Protein AF-A0AA95J8S9-F1 (afdb_monomer_lite)

pLDDT: mean 90.26, std 8.43, range [53.72, 97.81]

Radius of gyration: 23.8 Å; chains: 1; bounding box: 56×30×56 Å

Structure (mmCIF, N/CA/C/O backbone):
data_AF-A0AA95J8S9-F1
#
_entry.id   AF-A0AA95J8S9-F1
#
loop_
_atom_site.group_PDB
_atom_site.id
_atom_site.type_symbol
_atom_site.label_atom_id
_atom_site.label_alt_id
_atom_site.label_comp_id
_atom_site.label_asym_id
_atom_site.label_entity_id
_atom_site.label_seq_id
_atom_site.pdbx_PDB_ins_code
_atom_site.Cartn_x
_atom_site.Cartn_y
_atom_site.Cartn_z
_atom_site.occupancy
_atom_site.B_iso_or_equiv
_atom_site.auth_seq_id
_atom_site.auth_comp_id
_atom_site.auth_asym_id
_atom_site.auth_atom_id
_atom_site.pdbx_PDB_model_num
ATOM 1 N N . MET A 1 1 ? -18.731 -5.388 14.824 1.00 64.44 1 MET A N 1
ATOM 2 C CA . MET A 1 1 ? -18.605 -6.427 15.897 1.00 64.44 1 MET A CA 1
ATOM 3 C C . MET A 1 1 ? -19.273 -5.866 17.130 1.00 64.44 1 MET A C 1
ATOM 5 O O . MET A 1 1 ? -18.857 -4.789 17.525 1.00 64.44 1 MET A O 1
ATOM 9 N N . ALA A 1 2 ? -20.271 -6.543 17.699 1.00 79.38 2 ALA A N 1
ATOM 10 C CA . ALA A 1 2 ? -20.985 -6.008 18.855 1.00 79.38 2 ALA A CA 1
ATOM 11 C C . ALA A 1 2 ? -20.024 -5.832 20.039 1.00 79.38 2 ALA A C 1
ATOM 13 O O . ALA A 1 2 ? -19.413 -6.806 20.487 1.00 79.38 2 ALA A O 1
ATOM 14 N N . ILE A 1 3 ? -19.862 -4.596 20.508 1.00 88.06 3 ILE A N 1
ATOM 15 C CA . ILE A 1 3 ? -19.066 -4.307 21.706 1.00 88.06 3 ILE A CA 1
ATOM 16 C C . ILE A 1 3 ? -19.960 -4.298 22.950 1.00 88.06 3 ILE A C 1
ATOM 18 O O . ILE A 1 3 ? -21.111 -3.863 22.920 1.00 88.06 3 ILE A O 1
ATOM 22 N N . ASP A 1 4 ? -19.419 -4.805 24.053 1.00 90.69 4 ASP A N 1
ATOM 23 C CA . ASP A 1 4 ? -20.060 -4.750 25.367 1.00 90.69 4 ASP A CA 1
ATOM 24 C C . ASP A 1 4 ? -20.069 -3.304 25.882 1.00 90.69 4 ASP A C 1
ATOM 26 O O . ASP A 1 4 ? -19.042 -2.620 25.835 1.00 90.69 4 ASP A O 1
ATOM 30 N N . ASP A 1 5 ? -21.210 -2.847 26.400 1.00 89.50 5 ASP A N 1
ATOM 31 C CA . ASP A 1 5 ? -21.387 -1.486 26.919 1.00 89.50 5 ASP A CA 1
ATOM 32 C C . ASP A 1 5 ? -20.392 -1.158 28.038 1.00 89.50 5 ASP A C 1
ATOM 34 O O . ASP A 1 5 ? -19.916 -0.026 28.142 1.00 89.50 5 ASP A O 1
ATOM 38 N N . ARG A 1 6 ? -19.984 -2.168 28.818 1.00 92.88 6 ARG A N 1
ATOM 39 C CA . ARG A 1 6 ? -18.983 -2.033 29.888 1.00 92.88 6 ARG A CA 1
ATOM 40 C C . ARG A 1 6 ? -17.609 -1.611 29.365 1.00 92.88 6 ARG A C 1
ATOM 42 O O . ARG A 1 6 ? -16.836 -0.999 30.097 1.00 92.88 6 ARG A O 1
ATOM 49 N N . ASN A 1 7 ? -17.310 -1.902 28.100 1.00 92.12 7 ASN A N 1
ATOM 50 C CA . ASN A 1 7 ? -16.012 -1.623 27.489 1.00 92.12 7 ASN A CA 1
ATOM 51 C C . ASN A 1 7 ? -15.969 -0.277 26.754 1.00 92.12 7 ASN A C 1
ATOM 53 O O . ASN A 1 7 ? -14.886 0.168 26.376 1.00 92.12 7 ASN A O 1
ATOM 57 N N . VAL A 1 8 ? -17.111 0.392 26.553 1.00 92.19 8 VAL A N 1
ATOM 58 C CA . VAL A 1 8 ? -17.200 1.618 25.737 1.00 92.19 8 VAL A CA 1
ATOM 59 C C . VAL A 1 8 ? -16.305 2.728 26.285 1.00 92.19 8 VAL A C 1
ATOM 61 O O . VAL A 1 8 ? -15.582 3.357 25.514 1.00 92.19 8 VAL A O 1
ATOM 64 N N . ALA A 1 9 ? -16.288 2.944 27.603 1.00 91.50 9 ALA A N 1
ATOM 65 C CA . ALA A 1 9 ? -15.453 3.978 28.220 1.00 91.50 9 ALA A CA 1
ATOM 66 C C . ALA A 1 9 ? -13.952 3.701 28.027 1.00 91.50 9 ALA A C 1
ATOM 68 O O . ALA A 1 9 ? -13.206 4.589 27.613 1.00 91.50 9 ALA A O 1
ATOM 69 N N . ALA A 1 10 ? -13.522 2.456 28.255 1.00 93.19 10 ALA A N 1
ATOM 70 C CA . ALA A 1 10 ? -12.129 2.049 28.085 1.00 93.19 10 ALA A CA 1
ATOM 71 C C . ALA A 1 10 ? -11.682 2.160 26.618 1.00 93.19 10 ALA A C 1
ATOM 73 O O . ALA A 1 10 ? -10.627 2.718 26.330 1.00 93.19 10 ALA A O 1
ATOM 74 N N . LEU A 1 11 ? -12.510 1.696 25.678 1.00 91.56 11 LEU A N 1
ATOM 75 C CA . LEU A 1 11 ? -12.228 1.789 24.244 1.00 91.56 11 LEU A CA 1
ATOM 76 C C . LEU A 1 11 ? -12.209 3.239 23.751 1.00 91.56 11 LEU A C 1
ATOM 7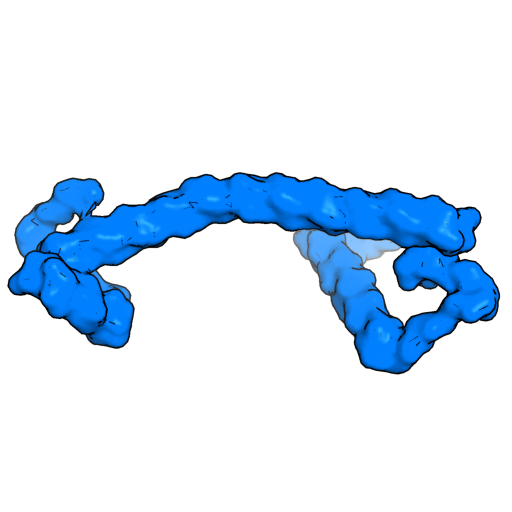8 O O . LEU A 1 11 ? -11.354 3.594 22.945 1.00 91.56 11 LEU A O 1
ATOM 82 N N . THR A 1 12 ? -13.102 4.090 24.263 1.00 91.25 12 THR A N 1
ATOM 83 C CA . THR A 1 12 ? -13.097 5.528 23.956 1.00 91.25 12 THR A CA 1
ATOM 84 C C . THR A 1 12 ? -11.796 6.179 24.417 1.00 91.25 12 THR A C 1
ATOM 86 O O . THR A 1 12 ? -11.241 6.980 23.682 1.00 91.25 12 THR A O 1
ATOM 89 N N . ALA A 1 13 ? -11.272 5.816 25.593 1.00 90.81 13 ALA A N 1
ATOM 90 C CA . ALA A 1 13 ? -10.011 6.365 26.097 1.00 90.81 13 ALA A CA 1
ATOM 91 C C . ALA A 1 13 ? -8.786 5.946 25.260 1.00 90.81 13 ALA A C 1
ATOM 93 O O . ALA A 1 13 ? -7.814 6.693 25.173 1.00 90.81 13 ALA A O 1
ATOM 94 N N . LEU A 1 14 ? -8.830 4.766 24.634 1.00 92.88 14 LEU A N 1
ATOM 95 C CA . LEU A 1 14 ? -7.767 4.274 23.749 1.00 92.88 14 LEU A CA 1
ATOM 96 C C . LEU A 1 14 ? -7.823 4.882 22.339 1.00 92.88 14 LEU A C 1
ATOM 98 O O . LEU A 1 14 ? -6.843 4.818 21.596 1.00 92.88 14 LEU A O 1
ATOM 102 N N . LEU A 1 15 ? -8.961 5.456 21.952 1.00 90.50 15 LEU A N 1
ATOM 103 C CA . LEU A 1 15 ? -9.164 6.071 20.647 1.00 90.50 15 LEU A CA 1
ATOM 104 C C . LEU A 1 15 ? -9.065 7.589 20.774 1.00 90.50 15 LEU A C 1
ATOM 106 O O . LEU A 1 15 ? -9.720 8.208 21.605 1.00 90.50 15 LEU A O 1
ATOM 110 N N . SER A 1 16 ? -8.250 8.218 19.926 1.00 89.38 16 SER A N 1
ATOM 111 C CA . SER A 1 16 ? -8.097 9.669 20.015 1.00 89.38 16 SER A CA 1
ATOM 112 C C . SER A 1 16 ? -9.414 10.389 19.664 1.00 89.38 16 SER A C 1
ATOM 114 O O . SER A 1 16 ? -10.140 9.938 18.767 1.00 89.38 16 SER A O 1
ATOM 116 N N . PRO A 1 17 ? -9.737 11.519 20.321 1.00 88.19 17 PRO A N 1
ATOM 117 C CA . PRO A 1 17 ? -10.964 12.269 20.051 1.00 88.19 17 PRO A CA 1
ATOM 118 C C . PRO A 1 17 ? -11.123 12.657 18.577 1.00 88.19 17 PRO A C 1
ATOM 120 O O . PRO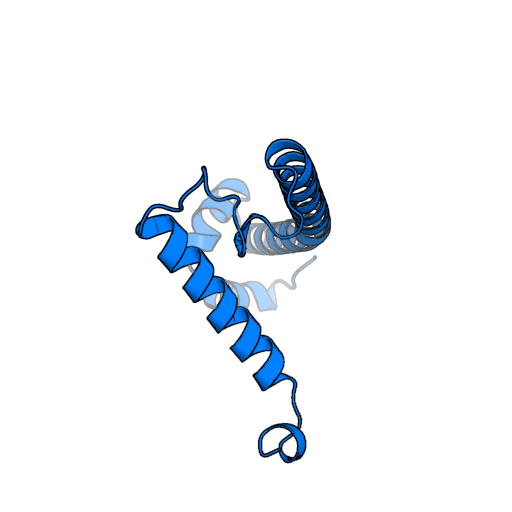 A 1 17 ? -12.234 12.675 18.057 1.00 88.19 17 PRO A O 1
ATOM 123 N N . GLU A 1 18 ? -10.022 12.929 17.878 1.00 91.31 18 GLU A N 1
ATOM 124 C CA . GLU A 1 18 ? -9.998 13.286 16.455 1.00 91.31 18 GLU A CA 1
ATOM 125 C C . GLU A 1 18 ? -10.482 12.130 15.577 1.00 91.31 18 GLU A C 1
ATOM 127 O O . GLU A 1 18 ? -11.202 12.359 14.608 1.00 91.31 18 GLU A O 1
ATOM 132 N N . ARG A 1 19 ? -10.132 10.887 15.937 1.00 89.62 19 ARG A N 1
ATOM 133 C CA . ARG A 1 19 ? -10.559 9.683 15.210 1.00 89.62 19 ARG A CA 1
ATOM 134 C C . ARG A 1 19 ? -12.050 9.412 15.383 1.00 89.62 19 ARG A C 1
ATOM 136 O O . ARG A 1 19 ? -12.691 8.946 14.447 1.00 89.62 19 ARG A O 1
ATOM 143 N N . LEU A 1 20 ? -12.601 9.697 16.564 1.00 93.31 20 LEU A N 1
ATOM 144 C CA . LEU A 1 20 ? -14.001 9.407 16.880 1.00 93.31 20 LEU A CA 1
ATOM 145 C C . LEU A 1 20 ? -14.961 10.552 16.558 1.00 93.31 20 LEU A C 1
ATOM 147 O O . LEU A 1 20 ? -16.134 10.281 16.324 1.00 93.31 20 LEU A O 1
ATOM 151 N N . ARG A 1 21 ? -14.507 11.810 16.517 1.00 93.69 21 ARG A N 1
ATOM 152 C CA . ARG A 1 21 ? -15.387 12.989 16.391 1.00 93.69 21 ARG A CA 1
ATOM 153 C C . ARG A 1 21 ? -16.357 12.898 15.214 1.00 93.69 21 ARG A C 1
ATOM 155 O O . ARG A 1 21 ? -17.555 13.077 15.408 1.00 93.69 21 ARG A O 1
ATOM 162 N N . GLY A 1 22 ? -15.855 12.603 14.016 1.00 94.81 22 GLY A N 1
ATOM 163 C CA . GLY A 1 22 ? -16.705 12.481 12.826 1.00 94.81 22 GLY A CA 1
ATOM 164 C C . GLY A 1 22 ? -17.668 11.293 12.917 1.00 94.81 22 GLY A C 1
ATOM 165 O O . GLY A 1 22 ? -18.838 11.405 12.567 1.00 94.81 22 GLY A O 1
ATOM 166 N N . LEU A 1 23 ? -17.208 10.168 13.467 1.00 95.62 23 LEU A N 1
ATOM 167 C CA . LEU A 1 23 ? -18.018 8.956 13.615 1.00 95.62 23 LEU A CA 1
ATOM 168 C C . LEU A 1 23 ? -19.118 9.127 14.671 1.00 95.62 23 LEU A C 1
ATOM 170 O O . LEU A 1 23 ? -20.228 8.632 14.493 1.00 95.62 23 LEU A O 1
ATOM 174 N N . LEU A 1 24 ? -18.840 9.870 15.742 1.00 95.25 24 LEU A N 1
ATOM 175 C CA . LEU A 1 24 ? -19.814 10.267 16.758 1.00 95.25 24 LEU A CA 1
ATOM 176 C C . LEU A 1 24 ? -20.907 11.156 16.169 1.00 95.25 24 LEU A C 1
ATOM 178 O O . LEU A 1 24 ? -22.080 10.925 16.439 1.00 95.25 24 LEU A O 1
ATOM 182 N N . GLN A 1 25 ? -20.538 12.135 15.338 1.00 96.19 25 GLN A N 1
ATOM 183 C CA . GLN A 1 25 ? -21.511 12.993 14.655 1.00 96.19 25 GLN A CA 1
ATOM 184 C C . GLN A 1 25 ? -22.433 12.193 13.726 1.00 96.19 25 GLN A C 1
ATOM 186 O O . GLN A 1 25 ? -23.621 12.487 13.654 1.00 96.19 25 GLN A O 1
ATOM 191 N N . LEU A 1 26 ? -21.903 11.171 13.048 1.00 95.56 26 LEU A N 1
ATOM 192 C CA . LEU A 1 26 ? -22.673 10.325 12.131 1.00 95.56 26 LEU A CA 1
ATOM 193 C C . LEU A 1 26 ? -23.564 9.300 12.845 1.00 95.56 26 LEU A C 1
ATOM 195 O O . LEU A 1 26 ? -24.662 9.014 12.380 1.00 95.56 26 LEU A O 1
ATOM 199 N N . SER A 1 27 ? -23.088 8.721 13.947 1.00 94.62 27 SER A N 1
ATOM 200 C CA . SER A 1 27 ? -23.754 7.595 14.622 1.00 94.62 27 SER A CA 1
ATOM 201 C C . SER A 1 27 ? -24.554 7.985 15.868 1.00 94.62 27 SER A C 1
ATOM 203 O O . SER A 1 27 ? -25.330 7.182 16.387 1.00 94.62 27 SER A O 1
ATOM 205 N N . GLY A 1 28 ? -24.360 9.203 16.381 1.00 93.12 28 GLY A N 1
ATOM 206 C CA . GLY A 1 28 ? -25.094 9.768 17.515 1.00 93.12 28 GLY A CA 1
ATOM 207 C C . GLY A 1 28 ? -24.720 9.207 18.892 1.00 93.12 28 GLY A C 1
ATOM 208 O O . GLY A 1 28 ? -25.187 9.734 19.898 1.00 93.12 28 GLY A O 1
ATOM 209 N N . ASN A 1 29 ? -23.885 8.166 18.981 1.00 93.38 29 ASN A N 1
ATOM 210 C CA . ASN A 1 29 ? -23.447 7.599 20.258 1.00 93.38 29 ASN A CA 1
ATOM 211 C C . ASN A 1 29 ? -22.057 6.944 20.174 1.00 93.38 29 ASN A C 1
ATOM 213 O O . ASN A 1 29 ? -21.624 6.482 19.119 1.00 93.38 29 ASN A O 1
ATOM 217 N N . ALA A 1 30 ? -21.364 6.873 21.315 1.00 92.69 30 ALA A N 1
ATOM 218 C CA . ALA A 1 30 ? -19.988 6.377 21.391 1.00 92.69 30 ALA A CA 1
ATOM 219 C C . ALA A 1 30 ? -19.841 4.910 20.987 1.00 92.69 30 ALA A C 1
ATOM 221 O O . ALA A 1 30 ? -18.885 4.563 20.298 1.00 92.69 30 ALA A O 1
ATOM 222 N N . LYS A 1 31 ? -20.800 4.059 21.361 1.00 94.75 31 LYS A N 1
ATOM 223 C CA . LYS A 1 31 ? -20.763 2.636 21.026 1.00 94.75 31 LYS A CA 1
ATOM 224 C C . LYS A 1 31 ? -20.745 2.429 19.511 1.00 94.75 31 LYS A C 1
ATOM 226 O O . LYS A 1 31 ? -19.822 1.821 18.977 1.00 94.75 31 LYS A O 1
ATOM 231 N N . SER A 1 32 ? -21.725 3.005 18.823 1.00 94.25 32 SER A N 1
ATOM 232 C CA . SER A 1 32 ? -21.866 2.894 17.369 1.00 94.25 32 SER A CA 1
ATOM 233 C C . SER A 1 32 ? -20.690 3.544 16.632 1.00 94.25 32 SER A C 1
ATOM 235 O O . SER A 1 32 ? -20.229 3.014 15.625 1.00 94.25 32 SER A O 1
ATOM 237 N N . ALA A 1 33 ? -20.140 4.647 17.154 1.00 95.12 33 ALA A N 1
ATOM 238 C CA . ALA A 1 33 ? -18.945 5.276 16.591 1.00 95.12 33 ALA A CA 1
ATOM 239 C C . ALA A 1 33 ? -17.712 4.359 16.656 1.00 95.12 33 ALA A C 1
ATOM 241 O O . ALA A 1 33 ? -16.948 4.281 15.693 1.00 95.12 33 ALA A O 1
ATOM 242 N N . ILE A 1 34 ? -17.523 3.648 17.773 1.00 94.69 34 ILE A N 1
ATOM 243 C CA . ILE A 1 34 ? -16.430 2.682 17.943 1.00 94.69 34 ILE A CA 1
ATOM 244 C C . ILE A 1 34 ? -16.640 1.468 17.036 1.00 94.69 34 ILE A C 1
ATOM 246 O O . ILE A 1 34 ? -15.693 1.023 16.392 1.00 94.69 34 ILE A O 1
ATOM 250 N N . GLU A 1 35 ? -17.859 0.936 16.951 1.00 94.88 35 GLU A N 1
ATOM 251 C CA . GLU A 1 35 ? -18.168 -0.183 16.053 1.00 94.88 35 GLU A CA 1
ATOM 252 C C . GLU A 1 35 ? -17.885 0.186 14.593 1.00 94.88 35 GLU A C 1
ATOM 254 O O . GLU A 1 35 ? -17.169 -0.542 13.905 1.00 94.88 35 GLU A O 1
ATOM 259 N N . LEU A 1 36 ? -18.333 1.367 14.160 1.00 93.81 36 LEU A N 1
ATOM 260 C CA . LEU A 1 36 ? -18.073 1.885 12.819 1.00 93.81 36 LEU A CA 1
ATOM 261 C C . LEU A 1 36 ? -16.573 2.102 12.561 1.00 93.81 36 LEU A C 1
ATOM 263 O O . LEU A 1 36 ? -16.077 1.797 11.474 1.00 93.81 36 LEU A O 1
ATOM 267 N N . HIS A 1 37 ? -15.824 2.585 13.558 1.00 93.81 37 HIS A N 1
ATOM 268 C CA . HIS A 1 37 ? -14.368 2.702 13.472 1.00 93.81 37 HIS A CA 1
ATOM 269 C C . HIS A 1 37 ? -13.708 1.339 13.219 1.00 93.81 37 HIS A C 1
ATOM 271 O O . HIS A 1 37 ? -12.880 1.206 12.317 1.00 93.81 37 HIS A O 1
ATOM 277 N N . GLN A 1 38 ? -14.097 0.317 13.984 1.00 92.94 38 GLN A N 1
ATOM 278 C CA . GLN A 1 38 ? -13.561 -1.039 13.848 1.00 92.94 38 GLN A CA 1
ATOM 279 C C . GLN A 1 38 ? -13.913 -1.660 12.497 1.00 92.94 38 GLN A C 1
ATOM 281 O O . GLN A 1 38 ? -13.064 -2.289 11.864 1.00 92.94 38 GLN A O 1
ATOM 286 N N . ASP A 1 39 ? -15.144 -1.470 12.033 1.00 93.94 39 ASP A N 1
ATOM 287 C CA . ASP A 1 39 ? -15.576 -1.989 10.740 1.00 93.94 39 ASP A CA 1
ATOM 288 C C . ASP A 1 39 ? -14.845 -1.278 9.584 1.00 93.94 39 ASP A C 1
ATOM 290 O O . ASP A 1 39 ? -14.443 -1.932 8.622 1.00 93.94 39 ASP A O 1
ATOM 294 N N . THR A 1 40 ? -14.535 0.017 9.724 1.00 93.00 40 THR A N 1
ATOM 295 C CA . THR A 1 40 ? -13.691 0.760 8.768 1.00 93.00 40 THR A CA 1
ATOM 296 C C . THR A 1 40 ? -12.263 0.210 8.718 1.00 93.00 40 THR A C 1
ATOM 298 O O . THR A 1 40 ? -11.719 0.006 7.632 1.00 93.00 40 THR A O 1
ATOM 301 N N . LEU A 1 41 ? -11.651 -0.081 9.874 1.00 92.75 41 LEU A N 1
ATOM 302 C CA . LEU A 1 41 ? -10.316 -0.690 9.929 1.00 92.75 41 LEU A CA 1
ATOM 303 C C . LEU A 1 41 ? -10.293 -2.069 9.261 1.00 92.75 41 LEU A C 1
ATOM 305 O O . LEU A 1 41 ? -9.379 -2.367 8.494 1.00 92.75 41 LEU A O 1
ATOM 309 N N . LYS A 1 42 ? -11.312 -2.896 9.513 1.00 93.69 42 LYS A N 1
ATOM 310 C CA . LYS A 1 42 ? -11.447 -4.219 8.886 1.00 93.69 42 LYS A CA 1
ATOM 311 C C . LYS A 1 42 ? -11.628 -4.118 7.383 1.00 93.69 42 LYS A C 1
ATOM 313 O O . LYS A 1 42 ? -10.993 -4.869 6.650 1.00 93.69 42 LYS A O 1
ATOM 318 N N . LEU A 1 43 ? -12.465 -3.191 6.923 1.00 94.62 43 LEU A N 1
ATOM 319 C CA . LEU A 1 43 ? -12.635 -2.941 5.498 1.00 94.62 43 LEU A CA 1
ATOM 320 C C . LEU A 1 43 ? -11.300 -2.548 4.860 1.00 94.62 43 LEU A C 1
ATOM 322 O O . LEU A 1 43 ? -10.915 -3.144 3.859 1.00 94.62 43 LEU A O 1
ATOM 326 N N . GLY A 1 44 ? -10.563 -1.616 5.470 1.00 94.94 44 GLY A N 1
ATOM 327 C CA . GLY A 1 44 ? -9.232 -1.223 5.004 1.00 94.94 44 GLY A CA 1
ATOM 328 C C . GLY A 1 44 ? -8.260 -2.405 4.930 1.00 94.94 44 GLY A C 1
ATOM 329 O O . GLY A 1 44 ? -7.613 -2.601 3.905 1.00 94.94 44 GLY A O 1
ATOM 330 N N . ALA A 1 45 ? -8.211 -3.239 5.972 1.00 94.50 45 ALA A N 1
ATOM 331 C CA . ALA A 1 45 ? -7.376 -4.440 5.996 1.00 94.50 45 ALA A CA 1
ATOM 332 C C . ALA A 1 45 ? -7.761 -5.447 4.898 1.00 94.50 45 ALA A C 1
ATOM 334 O O . ALA A 1 45 ? -6.888 -5.981 4.217 1.00 94.50 45 ALA A O 1
ATOM 335 N N . ASN A 1 46 ? -9.059 -5.665 4.673 1.00 93.75 46 ASN A N 1
ATOM 336 C CA . ASN A 1 46 ? -9.549 -6.567 3.628 1.00 93.75 46 ASN A CA 1
ATOM 337 C C . ASN A 1 46 ? -9.242 -6.041 2.218 1.00 93.75 46 ASN A C 1
ATOM 339 O O . ASN A 1 46 ? -8.892 -6.818 1.330 1.00 93.75 46 ASN A O 1
ATOM 343 N N . LEU A 1 47 ? -9.339 -4.724 2.013 1.00 96.81 47 LEU A N 1
ATOM 344 C CA . LEU A 1 47 ? -8.993 -4.083 0.744 1.00 96.81 47 LEU A CA 1
ATOM 345 C C . LEU A 1 47 ? -7.487 -4.107 0.468 1.00 96.81 47 LEU A C 1
ATOM 347 O O . LEU A 1 47 ? -7.097 -4.137 -0.698 1.00 96.81 47 LEU A O 1
ATOM 351 N N . MET A 1 48 ? -6.642 -4.141 1.503 1.00 95.94 48 MET A N 1
ATOM 352 C CA . MET A 1 48 ? -5.184 -4.095 1.355 1.00 95.94 48 MET A CA 1
ATOM 353 C C . MET A 1 48 ? -4.648 -5.211 0.452 1.00 95.94 48 MET A C 1
ATOM 355 O O . MET A 1 48 ? -3.767 -4.962 -0.366 1.00 95.94 48 MET A O 1
ATOM 359 N N . ASN A 1 49 ? -5.216 -6.416 0.536 1.00 91.44 49 ASN A N 1
ATOM 360 C CA . ASN A 1 49 ? -4.813 -7.530 -0.325 1.00 91.44 49 ASN A CA 1
ATOM 361 C C . ASN A 1 49 ? -5.093 -7.240 -1.807 1.00 91.44 49 ASN A C 1
ATOM 363 O O . ASN A 1 49 ? -4.254 -7.510 -2.661 1.00 91.44 49 ASN A O 1
ATOM 367 N N . ILE A 1 50 ? -6.253 -6.655 -2.115 1.00 96.00 50 ILE A N 1
ATOM 368 C CA . ILE A 1 50 ? -6.628 -6.297 -3.489 1.00 96.00 50 ILE A CA 1
ATOM 369 C C . ILE A 1 50 ? -5.729 -5.166 -3.997 1.00 96.00 50 ILE A C 1
ATOM 371 O O . ILE A 1 50 ? -5.205 -5.249 -5.106 1.00 96.00 50 ILE A O 1
ATOM 375 N N . ILE A 1 51 ? -5.509 -4.139 -3.170 1.00 96.38 51 ILE A N 1
ATOM 376 C CA . ILE A 1 51 ? -4.614 -3.019 -3.488 1.00 96.38 51 ILE A CA 1
ATOM 377 C C . ILE A 1 51 ? -3.207 -3.539 -3.791 1.00 96.38 51 ILE A C 1
ATOM 379 O O . ILE A 1 51 ? -2.635 -3.164 -4.810 1.00 96.38 51 ILE A O 1
ATOM 383 N N . ALA A 1 52 ? -2.680 -4.445 -2.965 1.00 95.06 52 ALA A N 1
ATOM 384 C CA . ALA A 1 52 ? -1.354 -5.024 -3.154 1.00 95.06 52 ALA A CA 1
ATOM 385 C C . ALA A 1 52 ? -1.237 -5.792 -4.480 1.00 95.06 52 ALA A C 1
ATOM 387 O O . ALA A 1 52 ? -0.249 -5.634 -5.195 1.00 95.06 52 ALA A O 1
ATOM 388 N N . VAL A 1 53 ? -2.250 -6.584 -4.848 1.00 96.69 53 VAL A N 1
ATOM 389 C CA . VAL A 1 53 ? -2.257 -7.306 -6.132 1.00 96.69 53 VAL A CA 1
ATOM 390 C C . VAL A 1 53 ? -2.277 -6.335 -7.311 1.00 96.69 53 VAL A C 1
ATOM 392 O O . VAL A 1 53 ? -1.497 -6.501 -8.250 1.00 96.69 53 VAL A O 1
ATOM 395 N N . ILE A 1 54 ? -3.127 -5.306 -7.259 1.00 97.50 54 ILE A N 1
ATOM 396 C CA . ILE A 1 54 ? -3.190 -4.273 -8.301 1.00 97.50 54 ILE A CA 1
ATOM 397 C C . ILE A 1 54 ? -1.845 -3.549 -8.412 1.00 97.50 54 ILE A C 1
ATOM 399 O O . ILE A 1 54 ? -1.345 -3.346 -9.516 1.00 97.50 54 ILE A O 1
ATOM 403 N N . GLU A 1 55 ? -1.236 -3.189 -7.283 1.00 97.62 55 GLU A N 1
ATOM 404 C CA . GLU A 1 55 ? 0.058 -2.514 -7.252 1.00 97.62 55 GLU A CA 1
ATOM 405 C C . GLU A 1 55 ? 1.154 -3.363 -7.907 1.00 97.62 55 GLU A C 1
ATOM 407 O O . GLU A 1 55 ? 1.899 -2.855 -8.747 1.00 97.62 55 GLU A O 1
ATOM 412 N N . ILE A 1 56 ? 1.237 -4.654 -7.574 1.00 95.81 56 ILE A N 1
ATOM 413 C CA . ILE A 1 56 ? 2.211 -5.576 -8.174 1.00 95.81 56 ILE A CA 1
ATOM 414 C C . ILE A 1 56 ? 1.980 -5.694 -9.683 1.00 95.81 56 ILE A C 1
ATOM 416 O O . ILE A 1 56 ? 2.927 -5.562 -10.457 1.00 95.81 56 ILE A O 1
ATOM 420 N N . ALA A 1 57 ? 0.732 -5.893 -10.112 1.00 97.44 57 ALA A N 1
ATOM 421 C CA . ALA A 1 57 ? 0.397 -6.014 -11.528 1.00 97.44 57 ALA A CA 1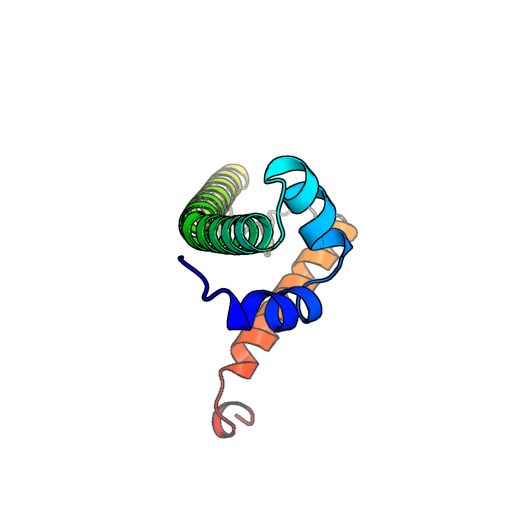
ATOM 422 C C . ALA A 1 57 ? 0.775 -4.750 -12.317 1.00 97.44 57 ALA A C 1
ATOM 424 O O . ALA A 1 57 ? 1.377 -4.846 -13.385 1.00 97.44 57 ALA A O 1
ATOM 425 N N . LEU A 1 58 ? 0.485 -3.563 -11.772 1.00 97.81 58 LEU A N 1
ATOM 426 C CA . LEU A 1 58 ? 0.854 -2.288 -12.389 1.00 97.81 58 LEU A CA 1
ATOM 427 C C . LEU A 1 58 ? 2.371 -2.106 -12.467 1.00 97.81 58 LEU A C 1
ATOM 429 O O . LEU A 1 58 ? 2.881 -1.699 -13.510 1.00 97.81 58 LEU A O 1
ATOM 433 N N . ARG A 1 59 ? 3.103 -2.419 -11.389 1.00 94.12 59 ARG A N 1
ATOM 434 C CA . ARG A 1 59 ? 4.572 -2.350 -11.378 1.00 94.12 59 ARG A CA 1
ATOM 435 C C . ARG A 1 59 ? 5.169 -3.268 -12.441 1.00 94.12 59 ARG A C 1
ATOM 437 O O . ARG A 1 59 ? 6.020 -2.815 -13.200 1.00 94.12 59 ARG A O 1
ATOM 444 N N . ASN A 1 60 ? 4.687 -4.505 -12.536 1.00 94.25 60 ASN A N 1
ATOM 445 C CA . ASN A 1 60 ? 5.161 -5.469 -13.528 1.00 94.25 60 ASN A CA 1
ATOM 446 C C . ASN A 1 60 ? 4.864 -4.999 -14.955 1.00 94.25 60 ASN A C 1
ATOM 448 O O . ASN A 1 60 ? 5.779 -4.937 -15.768 1.00 94.25 60 ASN A O 1
ATOM 452 N N . ALA A 1 61 ? 3.633 -4.563 -15.235 1.00 96.38 61 ALA A N 1
ATOM 453 C CA . ALA A 1 61 ? 3.254 -4.072 -16.559 1.00 96.38 61 ALA A CA 1
ATOM 454 C C . ALA A 1 61 ? 4.082 -2.849 -16.992 1.00 96.38 61 ALA A C 1
ATOM 456 O O . ALA A 1 61 ? 4.460 -2.723 -18.156 1.00 96.38 61 ALA A O 1
ATOM 457 N N . ILE A 1 62 ? 4.389 -1.930 -16.070 1.00 93.56 62 ILE A N 1
ATOM 458 C CA . ILE A 1 62 ? 5.272 -0.792 -16.362 1.00 93.56 62 ILE A CA 1
ATOM 459 C C . ILE A 1 62 ? 6.693 -1.280 -16.649 1.00 93.56 62 ILE A C 1
ATOM 461 O O . ILE A 1 62 ? 7.292 -0.826 -17.621 1.00 93.56 62 ILE A O 1
ATOM 465 N N . CYS A 1 63 ? 7.230 -2.193 -15.836 1.00 91.94 63 CYS A N 1
ATOM 466 C CA . CYS A 1 63 ? 8.559 -2.754 -16.062 1.00 91.94 63 CYS A CA 1
ATOM 467 C C . CYS A 1 63 ? 8.658 -3.431 -17.432 1.00 91.94 63 CYS A C 1
ATOM 469 O O . CYS A 1 63 ? 9.571 -3.098 -18.178 1.00 91.94 63 CYS A O 1
ATOM 471 N N . GLU A 1 64 ? 7.698 -4.285 -17.792 1.00 93.56 64 GLU A N 1
ATOM 472 C CA . GLU A 1 64 ? 7.643 -4.971 -19.090 1.00 93.56 64 GLU A CA 1
ATOM 473 C C . GLU A 1 64 ? 7.584 -3.979 -20.259 1.00 93.56 64 GLU A C 1
ATOM 475 O O . GLU A 1 64 ? 8.352 -4.081 -21.217 1.00 93.56 64 GLU A O 1
ATOM 480 N N . ASN A 1 65 ? 6.723 -2.962 -20.163 1.00 95.06 65 ASN A N 1
ATOM 481 C CA . ASN A 1 65 ? 6.617 -1.931 -21.195 1.00 95.06 65 ASN A CA 1
ATOM 482 C C . ASN A 1 65 ? 7.918 -1.135 -21.357 1.00 95.06 65 ASN A C 1
ATOM 484 O O . ASN A 1 65 ? 8.304 -0.800 -22.477 1.00 95.06 65 ASN A O 1
ATOM 488 N N . MET A 1 66 ? 8.598 -0.824 -20.253 1.00 93.56 66 MET A N 1
ATOM 489 C CA . MET A 1 66 ? 9.863 -0.091 -20.28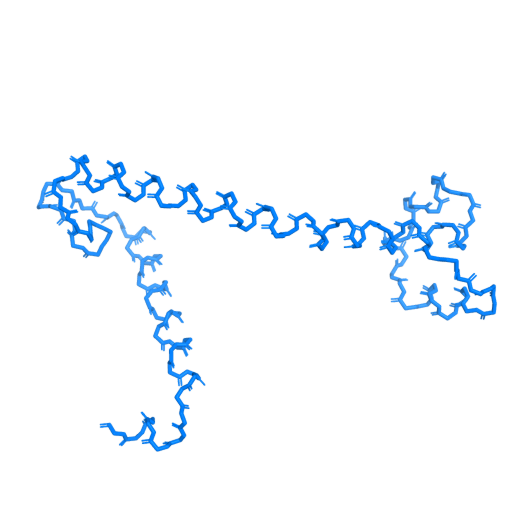5 1.00 93.56 66 MET A CA 1
ATOM 490 C C . MET A 1 66 ? 11.013 -0.959 -20.799 1.00 93.56 66 MET A C 1
ATOM 492 O O . MET A 1 66 ? 11.823 -0.472 -21.583 1.00 93.56 66 MET A O 1
ATOM 496 N N . GLU A 1 67 ? 11.063 -2.242 -20.437 1.00 93.19 67 GLU A N 1
ATOM 497 C CA . GLU A 1 67 ? 12.018 -3.198 -21.010 1.00 93.19 67 GLU A CA 1
ATOM 498 C C . GLU A 1 67 ? 11.850 -3.304 -22.524 1.00 93.19 67 GLU A C 1
ATOM 500 O O . GLU A 1 67 ? 12.837 -3.224 -23.256 1.00 93.19 67 GLU A O 1
ATOM 505 N N . HIS A 1 68 ? 10.607 -3.394 -23.004 1.00 93.25 68 HIS A N 1
ATOM 506 C CA . HIS A 1 68 ? 10.312 -3.395 -24.433 1.00 93.25 68 HIS A CA 1
ATOM 507 C C . HIS A 1 68 ? 10.700 -2.067 -25.103 1.00 93.25 68 HIS A C 1
ATOM 509 O O . HIS A 1 68 ? 11.297 -2.067 -26.177 1.00 93.25 68 HIS A O 1
ATOM 515 N N . HIS A 1 69 ? 10.397 -0.926 -24.474 1.00 93.19 69 HIS A N 1
ATOM 516 C CA . HIS A 1 69 ? 10.729 0.397 -25.008 1.00 93.19 69 HIS A CA 1
ATOM 517 C C . HIS A 1 69 ? 12.242 0.625 -25.129 1.00 93.19 69 HIS A C 1
ATOM 519 O O . HIS A 1 69 ? 12.713 1.131 -26.146 1.00 93.19 69 HIS A O 1
ATOM 525 N N . PHE A 1 70 ? 13.005 0.253 -24.101 1.00 92.44 70 PHE A N 1
ATOM 526 C CA . PHE A 1 70 ? 14.455 0.434 -24.072 1.00 92.44 70 PHE A CA 1
ATOM 527 C C . PHE A 1 70 ? 15.225 -0.703 -24.751 1.00 92.44 70 PHE A C 1
ATOM 529 O O . PHE A 1 70 ? 16.423 -0.553 -24.993 1.00 92.44 70 PHE A O 1
ATOM 536 N N . GLY A 1 71 ? 14.568 -1.830 -25.046 1.00 90.12 71 GLY A N 1
ATOM 537 C CA . GLY A 1 71 ? 15.203 -3.031 -25.589 1.00 90.12 71 GLY A CA 1
ATOM 538 C C . GLY A 1 71 ? 16.259 -3.631 -24.655 1.00 90.12 71 GLY A C 1
ATOM 539 O O . GLY A 1 71 ? 17.170 -4.313 -25.120 1.00 90.12 71 GLY A O 1
ATOM 540 N N . ALA A 1 72 ? 16.178 -3.338 -23.354 1.00 88.00 72 ALA A N 1
ATOM 541 C CA . ALA A 1 72 ? 17.188 -3.684 -22.362 1.00 88.00 72 ALA A CA 1
ATOM 542 C C . ALA A 1 72 ? 16.514 -4.263 -21.105 1.00 88.00 72 ALA A C 1
ATOM 544 O O . ALA A 1 72 ? 15.811 -3.525 -20.406 1.00 88.00 72 ALA A O 1
ATOM 545 N N . PRO A 1 73 ? 16.720 -5.554 -20.783 1.00 87.75 73 PRO A N 1
ATOM 546 C CA . PRO A 1 73 ? 16.256 -6.103 -19.514 1.00 87.75 73 PRO A CA 1
ATOM 547 C C . PRO A 1 73 ? 16.971 -5.402 -18.356 1.00 87.75 73 PRO A C 1
ATOM 549 O O . PRO A 1 73 ? 18.143 -5.034 -18.468 1.00 87.75 73 PRO A O 1
ATOM 552 N N . GLY A 1 74 ? 16.271 -5.184 -17.243 1.00 87.50 74 GLY A N 1
ATOM 553 C CA . GLY A 1 74 ? 16.865 -4.488 -16.095 1.00 87.50 74 GLY A CA 1
ATOM 554 C C . GLY A 1 74 ? 17.202 -3.009 -16.349 1.00 87.50 74 GLY A C 1
ATOM 555 O O . GLY A 1 74 ? 18.034 -2.441 -15.638 1.00 87.50 74 GLY A O 1
ATOM 556 N N . TRP A 1 75 ? 16.536 -2.370 -17.320 1.00 90.12 75 TRP A N 1
ATOM 557 C CA . TRP A 1 75 ? 16.721 -0.966 -17.733 1.00 90.12 75 TRP A CA 1
ATOM 558 C C . TRP A 1 75 ? 16.805 0.048 -16.578 1.00 90.12 75 TRP A C 1
ATOM 560 O O . TRP A 1 75 ? 17.448 1.085 -16.714 1.00 90.12 75 TRP A O 1
ATOM 570 N N . LEU A 1 76 ? 16.161 -0.226 -15.437 1.00 90.88 76 LEU A N 1
ATOM 571 C CA . LEU A 1 76 ? 16.182 0.657 -14.271 1.00 90.88 76 LEU A CA 1
ATOM 572 C C . LEU A 1 76 ? 17.600 0.814 -13.698 1.00 90.88 76 LEU A C 1
ATOM 574 O O . LEU A 1 76 ? 17.997 1.924 -13.346 1.00 90.88 76 LEU A O 1
ATOM 578 N N . LEU A 1 77 ? 18.354 -0.287 -13.618 1.00 91.62 77 LEU A N 1
ATOM 579 C CA . LEU A 1 77 ? 19.714 -0.323 -13.065 1.00 91.62 77 LEU A CA 1
ATOM 580 C C . LEU A 1 77 ? 20.777 -0.180 -14.154 1.00 91.62 77 LEU A C 1
ATOM 582 O O . LEU A 1 77 ? 21.821 0.431 -13.930 1.00 91.62 77 LEU A O 1
ATOM 586 N N . THR A 1 78 ? 20.497 -0.730 -15.332 1.00 89.31 78 THR A N 1
ATOM 587 C CA . THR A 1 78 ? 21.381 -0.704 -16.499 1.00 89.31 78 THR A CA 1
ATOM 588 C C . THR A 1 78 ? 20.639 -0.106 -17.693 1.00 89.31 78 THR A C 1
ATOM 590 O O . THR A 1 78 ? 20.270 -0.837 -18.615 1.00 89.31 78 THR A O 1
ATOM 593 N N . PRO A 1 79 ? 20.365 1.212 -17.677 1.00 89.69 79 PRO A N 1
ATOM 594 C CA . PRO A 1 79 ? 19.691 1.862 -18.790 1.00 89.69 79 PRO A CA 1
ATOM 595 C C . PRO A 1 79 ? 20.563 1.856 -20.054 1.00 89.69 79 PRO A C 1
ATOM 597 O O . PRO A 1 79 ? 21.795 1.841 -19.955 1.00 89.69 79 PRO A O 1
ATOM 600 N N . PRO A 1 80 ? 19.954 1.910 -21.251 1.00 90.25 80 PRO A N 1
ATOM 601 C CA . PRO A 1 80 ? 20.705 2.039 -22.494 1.00 90.25 80 PRO A CA 1
ATOM 602 C C . PRO A 1 80 ? 21.455 3.378 -22.553 1.00 90.25 80 PRO A C 1
ATOM 604 O O . PRO A 1 80 ? 21.045 4.364 -21.948 1.00 90.25 80 PRO A O 1
ATOM 607 N N . SER A 1 81 ? 22.537 3.444 -23.331 1.00 87.81 81 SER A N 1
ATOM 608 C CA . SER A 1 81 ? 23.466 4.590 -23.357 1.00 87.81 81 SER A CA 1
ATOM 609 C C . SER A 1 81 ? 22.830 5.938 -23.724 1.00 87.81 81 SER A C 1
ATOM 611 O O . SER A 1 81 ? 23.330 6.984 -23.309 1.00 87.81 81 SER A O 1
ATOM 613 N N . PHE A 1 82 ? 21.730 5.923 -24.481 1.00 90.44 82 PHE A N 1
ATOM 614 C CA . PHE A 1 82 ? 20.976 7.117 -24.866 1.00 90.44 82 PHE A CA 1
ATOM 615 C C . PHE A 1 82 ? 20.035 7.636 -23.767 1.00 90.44 82 PHE A C 1
ATOM 617 O O . PHE A 1 82 ? 19.488 8.729 -23.901 1.00 90.44 82 PHE A O 1
ATOM 624 N N . PHE A 1 83 ? 19.832 6.877 -22.687 1.00 91.31 83 PHE A N 1
ATOM 625 C CA . PHE A 1 83 ? 18.988 7.257 -21.563 1.00 91.31 83 PHE A CA 1
ATOM 626 C C . PHE A 1 83 ? 19.821 7.379 -20.288 1.00 91.31 83 PHE A C 1
ATOM 628 O O . PHE A 1 83 ? 20.552 6.472 -19.898 1.00 91.31 83 PHE A O 1
ATOM 635 N N . GLN A 1 84 ? 19.696 8.517 -19.611 1.00 90.62 84 GLN A N 1
ATOM 636 C CA . GLN A 1 84 ? 20.405 8.775 -18.364 1.00 90.62 84 GLN A CA 1
ATOM 637 C C . GLN A 1 84 ? 19.438 9.301 -17.313 1.00 90.62 84 GLN A C 1
ATOM 639 O O . GLN A 1 84 ? 18.709 10.269 -17.539 1.00 90.62 84 GLN A O 1
ATOM 644 N N . TRP A 1 85 ? 19.468 8.678 -16.138 1.00 92.75 85 TRP A N 1
ATOM 645 C CA . TRP A 1 85 ? 18.759 9.181 -14.971 1.00 92.75 85 TRP A CA 1
ATOM 646 C C . TRP A 1 85 ? 19.306 10.540 -14.556 1.00 92.75 85 TRP A C 1
ATOM 648 O O . TRP A 1 85 ? 20.523 10.726 -14.464 1.00 92.75 85 TRP A O 1
ATOM 658 N N . LYS A 1 86 ? 18.402 11.468 -14.235 1.00 95.19 86 LYS A N 1
ATOM 659 C CA . LYS A 1 86 ? 18.792 12.682 -13.524 1.00 95.19 86 LYS A CA 1
ATOM 660 C C . LYS A 1 86 ? 19.080 12.325 -12.063 1.00 95.19 86 LYS A C 1
ATOM 662 O O . LYS A 1 86 ? 18.665 11.284 -11.550 1.00 95.19 86 LYS A O 1
ATOM 667 N N . GLU A 1 87 ? 19.806 13.209 -11.391 1.00 94.88 87 GLU A N 1
ATOM 668 C CA . GLU A 1 87 ? 20.245 13.005 -10.008 1.00 94.88 87 GLU A CA 1
ATOM 669 C C . GLU A 1 87 ? 19.127 12.632 -9.016 1.00 94.88 87 GLU A C 1
ATOM 671 O O . GLU A 1 87 ? 19.342 11.728 -8.205 1.00 94.88 87 GLU A O 1
ATOM 676 N N . PRO A 1 88 ? 17.929 13.252 -9.043 1.00 95.69 88 PRO A N 1
ATOM 677 C CA . PRO A 1 88 ? 16.859 12.879 -8.121 1.00 95.69 88 PRO A CA 1
ATOM 678 C C . PRO A 1 88 ? 16.406 11.425 -8.288 1.00 95.69 88 PRO A C 1
ATOM 680 O O . PRO A 1 88 ? 16.185 10.732 -7.296 1.00 95.69 88 PRO A O 1
ATOM 683 N N . GLU A 1 89 ? 16.268 10.955 -9.526 1.00 93.69 89 GLU A N 1
ATOM 684 C CA . GLU A 1 89 ? 15.853 9.591 -9.844 1.00 93.69 89 GLU A CA 1
ATOM 685 C C . GLU A 1 89 ? 16.954 8.588 -9.499 1.00 93.69 89 GLU A C 1
ATOM 687 O O . GLU A 1 89 ? 16.668 7.581 -8.852 1.00 93.69 89 GLU A O 1
ATOM 692 N N . ARG A 1 90 ? 18.215 8.899 -9.828 1.00 94.06 90 ARG A N 1
ATOM 693 C CA . ARG A 1 90 ? 19.374 8.071 -9.460 1.00 94.06 90 ARG A CA 1
ATOM 694 C C . ARG A 1 90 ? 19.436 7.837 -7.950 1.00 94.06 90 ARG A C 1
ATOM 696 O O . ARG A 1 90 ? 19.491 6.695 -7.511 1.00 94.06 90 ARG A O 1
ATOM 703 N N . LYS A 1 91 ? 19.299 8.899 -7.149 1.00 94.81 91 LYS A N 1
ATOM 704 C CA . LYS A 1 91 ? 19.291 8.792 -5.680 1.00 94.81 91 LYS A CA 1
ATOM 705 C C . LYS A 1 91 ? 18.171 7.899 -5.154 1.00 94.81 91 LYS A C 1
ATOM 707 O O . LYS A 1 91 ? 18.375 7.184 -4.177 1.00 94.81 91 LYS A O 1
ATOM 712 N N . LYS A 1 92 ? 16.989 7.929 -5.775 1.00 94.62 92 LYS A N 1
ATOM 713 C CA . LYS A 1 92 ? 15.876 7.047 -5.386 1.00 94.62 92 LYS A CA 1
ATOM 714 C C . LYS A 1 92 ? 16.180 5.584 -5.699 1.00 94.62 92 LYS A C 1
ATOM 716 O O . LYS A 1 92 ? 15.835 4.719 -4.899 1.00 94.62 92 LYS A O 1
ATOM 721 N N . ILE A 1 93 ? 16.831 5.315 -6.830 1.00 93.31 93 ILE A N 1
ATOM 722 C CA . ILE A 1 93 ? 17.273 3.966 -7.201 1.00 93.31 93 ILE A CA 1
ATOM 723 C C . ILE A 1 93 ? 18.294 3.454 -6.180 1.00 93.31 93 ILE A C 1
ATOM 725 O O . ILE A 1 93 ? 18.118 2.361 -5.644 1.00 93.31 93 ILE A O 1
ATOM 729 N N . ASP A 1 94 ? 19.292 4.268 -5.833 1.00 93.75 94 ASP A N 1
ATOM 730 C CA . ASP A 1 94 ? 20.314 3.906 -4.845 1.00 93.75 94 ASP A CA 1
ATOM 731 C C . ASP A 1 94 ? 19.697 3.628 -3.463 1.00 93.75 94 ASP A C 1
ATOM 733 O O . ASP A 1 94 ? 19.978 2.607 -2.836 1.00 93.75 94 ASP A O 1
ATOM 737 N N . GLN A 1 95 ? 18.772 4.482 -3.013 1.00 95.44 95 GLN A N 1
ATOM 738 C CA . GLN A 1 95 ? 18.040 4.277 -1.758 1.00 95.44 95 GLN A CA 1
ATOM 739 C C . GLN A 1 95 ? 17.218 2.982 -1.759 1.00 95.44 95 GLN A C 1
ATOM 741 O O . GLN A 1 95 ? 17.149 2.289 -0.737 1.00 95.44 95 GLN A O 1
ATOM 746 N N . ALA A 1 96 ? 16.584 2.651 -2.886 1.00 92.31 96 ALA A N 1
ATOM 747 C CA . ALA A 1 96 ? 15.819 1.420 -3.028 1.00 92.31 96 ALA A CA 1
ATOM 748 C C . ALA A 1 96 ? 16.733 0.186 -2.967 1.00 92.31 96 ALA A C 1
ATOM 750 O O . ALA A 1 96 ? 16.408 -0.774 -2.266 1.00 92.31 96 ALA A O 1
ATOM 751 N N . LEU A 1 97 ? 17.897 0.233 -3.623 1.00 93.19 97 LEU A N 1
ATOM 752 C CA . LEU A 1 97 ? 18.905 -0.828 -3.567 1.00 93.19 97 LEU A CA 1
ATOM 753 C C . LEU A 1 97 ? 19.433 -1.041 -2.147 1.00 93.19 97 LEU A C 1
ATOM 755 O O . LEU A 1 97 ? 19.486 -2.177 -1.676 1.00 93.19 97 LEU A O 1
ATOM 759 N N . ASP A 1 98 ? 19.778 0.033 -1.441 1.00 92.69 98 ASP A N 1
ATOM 760 C CA . ASP A 1 98 ? 20.247 -0.052 -0.056 1.00 92.69 98 ASP A CA 1
ATOM 761 C C . ASP A 1 98 ? 19.180 -0.632 0.871 1.00 92.69 98 ASP A C 1
ATOM 763 O O . ASP A 1 98 ? 19.474 -1.468 1.729 1.00 92.69 98 ASP A O 1
ATOM 767 N N . SER A 1 99 ? 17.926 -0.222 0.682 1.00 90.88 99 SER A N 1
ATOM 768 C CA . SER A 1 99 ? 16.797 -0.745 1.451 1.00 90.88 99 SER A CA 1
ATOM 769 C C . SER A 1 99 ? 16.592 -2.238 1.191 1.00 90.88 99 SER A C 1
ATOM 771 O O . SER A 1 99 ? 16.441 -3.005 2.143 1.00 90.88 99 SER A O 1
ATOM 773 N N . ALA A 1 100 ? 16.661 -2.668 -0.072 1.00 88.00 100 ALA A N 1
ATOM 774 C CA . ALA A 1 100 ? 16.561 -4.075 -0.452 1.00 88.00 100 ALA A CA 1
ATOM 7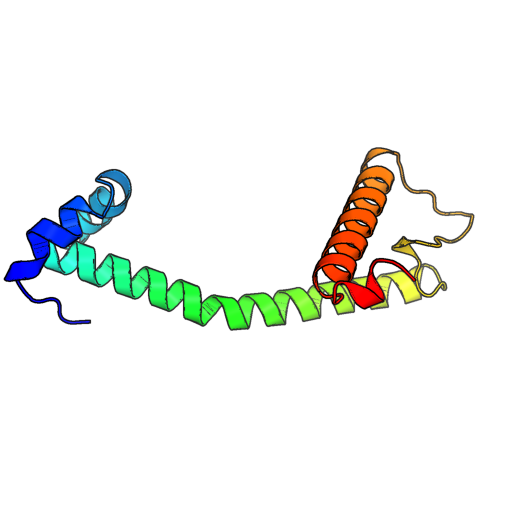75 C C . ALA A 1 100 ? 17.708 -4.909 0.142 1.00 88.00 100 ALA A C 1
ATOM 777 O O . ALA A 1 100 ? 17.462 -5.954 0.740 1.00 88.00 100 ALA A O 1
ATOM 778 N N . ARG A 1 101 ? 18.953 -4.417 0.076 1.00 88.69 101 ARG A N 1
ATOM 779 C CA . ARG A 1 101 ? 20.121 -5.084 0.680 1.00 88.69 101 ARG A CA 1
ATOM 780 C C . ARG A 1 101 ? 19.976 -5.247 2.188 1.00 88.69 101 ARG A C 1
ATOM 782 O O . ARG A 1 101 ? 20.245 -6.322 2.710 1.00 88.69 101 ARG A O 1
ATOM 789 N N . ARG A 1 102 ? 19.528 -4.206 2.898 1.00 88.31 102 ARG A N 1
ATOM 790 C CA . ARG A 1 102 ? 19.288 -4.280 4.350 1.00 88.31 102 ARG A CA 1
ATOM 791 C C . ARG A 1 102 ? 18.176 -5.267 4.690 1.00 88.31 102 ARG A C 1
ATOM 793 O O . ARG A 1 102 ? 18.292 -5.973 5.688 1.00 88.31 102 ARG A O 1
ATOM 800 N N . ALA A 1 103 ? 17.122 -5.314 3.878 1.00 88.38 103 ALA A N 1
ATOM 801 C CA . ALA A 1 103 ? 16.019 -6.249 4.056 1.00 88.38 103 ALA A CA 1
ATOM 802 C C . ALA A 1 103 ? 16.439 -7.705 3.808 1.00 88.38 103 ALA A C 1
ATOM 804 O O . ALA A 1 103 ? 15.962 -8.590 4.506 1.00 88.38 103 ALA A O 1
ATOM 805 N N . GLU A 1 104 ? 17.336 -7.967 2.857 1.00 85.38 104 GLU A N 1
ATOM 806 C CA . GLU A 1 104 ? 17.920 -9.302 2.675 1.00 85.38 104 GLU A CA 1
ATOM 807 C C . GLU A 1 104 ? 18.889 -9.651 3.808 1.00 85.38 104 GLU A C 1
ATOM 809 O O . GLU A 1 104 ? 18.778 -10.710 4.422 1.00 85.38 104 GLU A O 1
ATOM 814 N N . TYR A 1 105 ? 19.774 -8.726 4.183 1.00 82.25 105 TYR A N 1
ATOM 815 C CA . TYR A 1 105 ? 20.711 -8.933 5.287 1.00 82.25 105 TYR A CA 1
ATOM 816 C C . TYR A 1 105 ? 20.002 -9.192 6.624 1.00 82.25 105 TYR A C 1
ATOM 818 O O . TYR A 1 105 ? 20.463 -10.001 7.428 1.00 82.25 105 TYR A O 1
ATOM 826 N N . SER A 1 106 ? 18.867 -8.540 6.892 1.00 82.75 106 SER A N 1
ATOM 827 C CA . SER A 1 106 ? 18.114 -8.757 8.133 1.00 82.75 106 SER A CA 1
ATOM 828 C C . SER A 1 106 ? 17.535 -10.171 8.241 1.00 82.75 106 SER A C 1
ATOM 830 O O . SER A 1 106 ? 17.382 -10.656 9.363 1.00 82.75 106 SER A O 1
ATOM 832 N N . LYS A 1 107 ? 17.291 -10.843 7.108 1.00 84.06 107 LYS A N 1
ATOM 833 C CA . LYS A 1 107 ? 16.811 -12.232 7.033 1.00 84.06 107 LYS A CA 1
ATOM 834 C C . LYS A 1 107 ? 17.922 -13.269 7.237 1.00 84.06 107 LYS A C 1
ATOM 836 O O . LYS A 1 107 ? 17.608 -14.425 7.506 1.00 84.06 107 LYS A O 1
ATOM 841 N N . LEU A 1 108 ? 19.198 -12.885 7.126 1.00 82.19 108 LEU A N 1
ATOM 842 C CA . L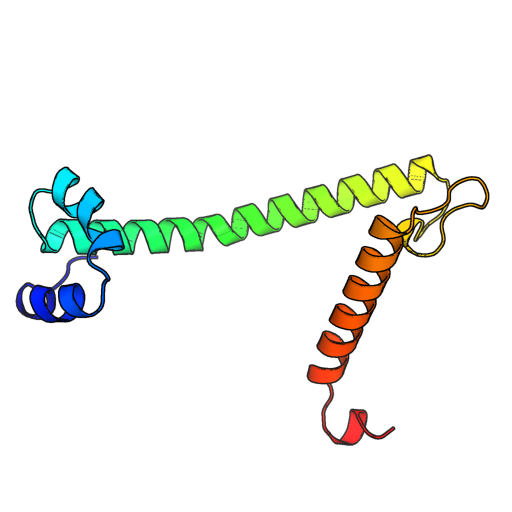EU A 1 108 ? 20.327 -13.795 7.347 1.00 82.19 108 LEU A CA 1
ATOM 843 C C . LEU A 1 108 ? 20.480 -14.143 8.838 1.00 82.19 108 LEU A C 1
ATOM 845 O O . LEU A 1 108 ? 20.379 -13.276 9.718 1.00 82.19 108 LEU A O 1
ATOM 849 N N . SER A 1 109 ? 20.777 -15.416 9.119 1.00 74.38 109 SER A N 1
ATOM 850 C CA . SER A 1 109 ? 21.241 -15.861 10.439 1.00 74.38 109 SER A CA 1
ATOM 851 C C . SER A 1 109 ? 22.609 -15.238 10.764 1.00 74.38 109 SER A C 1
ATOM 853 O O . SER A 1 109 ? 23.302 -14.750 9.873 1.00 74.38 109 SER A O 1
ATOM 855 N N . GLN A 1 110 ? 23.018 -15.231 12.039 1.00 65.44 110 GLN A N 1
ATOM 856 C CA . GLN A 1 110 ? 24.305 -14.640 12.453 1.00 65.44 110 GLN A CA 1
ATOM 857 C C . GLN A 1 110 ? 25.512 -15.262 11.726 1.00 65.44 110 GLN A C 1
ATOM 859 O O . GLN A 1 110 ? 26.450 -14.554 11.384 1.00 65.44 110 GLN A O 1
ATOM 864 N N . GLU A 1 111 ? 25.455 -16.556 11.410 1.00 62.69 111 GLU A N 1
ATOM 865 C CA . GLU A 1 111 ? 26.491 -17.259 10.640 1.00 62.69 111 GLU A CA 1
ATOM 866 C C . GLU A 1 111 ? 26.552 -16.793 9.174 1.00 62.69 111 GLU A C 1
ATOM 868 O O . GLU A 1 111 ? 27.635 -16.673 8.614 1.00 62.69 111 GLU A O 1
ATOM 873 N N . GLY A 1 112 ? 25.410 -16.445 8.569 1.00 62.69 112 GLY A N 1
ATOM 874 C CA . GLY A 1 112 ? 25.343 -15.916 7.201 1.00 62.69 112 GLY A CA 1
ATOM 875 C C . GLY A 1 112 ? 25.715 -14.436 7.071 1.00 62.69 112 GLY A C 1
ATOM 876 O O . GLY A 1 112 ? 25.851 -13.942 5.958 1.00 62.69 112 GLY A O 1
ATOM 877 N N . LYS A 1 113 ? 25.869 -13.715 8.188 1.00 59.53 113 LYS A N 1
ATOM 878 C CA . LYS A 1 113 ? 26.234 -12.287 8.216 1.00 59.53 113 LYS A CA 1
ATOM 879 C C . LYS A 1 113 ? 27.745 -12.032 8.242 1.00 59.53 113 LYS A C 1
ATOM 881 O O . LYS A 1 113 ? 28.165 -10.912 7.966 1.00 59.53 113 LYS A O 1
ATOM 886 N N . HIS A 1 114 ? 28.536 -13.046 8.597 1.00 56.88 114 HIS A N 1
ATOM 887 C CA . HIS A 1 114 ? 29.993 -12.969 8.771 1.00 56.88 114 HIS A CA 1
ATOM 888 C C . HIS A 1 114 ? 30.795 -13.783 7.734 1.00 56.88 114 HIS A C 1
ATOM 890 O O . HIS A 1 114 ? 32.015 -13.880 7.875 1.00 56.88 114 HIS A O 1
ATOM 896 N N . ALA A 1 115 ? 30.129 -14.362 6.730 1.00 53.72 115 ALA A N 1
ATOM 897 C CA . ALA A 1 115 ? 30.744 -15.004 5.563 1.00 53.72 115 ALA A CA 1
ATOM 898 C C . ALA A 1 115 ? 30.901 -13.999 4.413 1.00 53.72 115 ALA A C 1
ATOM 900 O O . ALA A 1 115 ? 31.929 -14.084 3.705 1.00 53.72 115 ALA A O 1
#

Foldseek 3Di:
DQDDPVCLVVLVVVDDCVQQVVLCVVQVDSRRSSVVSVVVVVVVVVCVVVVVVVVVVVVVVVQVVVCVVQVHRVCLVVNPPVDDDDPVSVVVSVVVVVVVVVVVLVPDDPVRNPD

Secondary structure (DSSP, 8-state):
-PPPGGGHHHHHHHS-HHHHHHHHHHHSSHHHHHHHHHHHHHHHHHHHHHHHHHHHHHHHHHHHHHHHHHT-TTTTTS--TT----HHHHHHHHHHHHHHHHHHHHHS-TGGG--

Sequence (115 aa):
MAIDDRNVAALTALLSPERLRGLLQLSGNAKSAIELHQDTLKLGANLMNIIAVIEIALRNAICENMEHHFGAPGWLLTPPSFFQWKEPERKKIDQALDSARRAEYSKLSQEGKHA